Protein AF-A0A396L0T9-F1 (afdb_monomer)

Solvent-accessible surface area (backbone atoms only — not comparable to full-atom values): 6949 Å² total; per-residue (Å²): 132,96,80,75,81,61,72,91,45,31,35,89,90,76,68,35,37,29,32,67,40,44,82,40,46,44,45,44,36,35,68,68,57,33,45,58,74,56,23,42,67,41,94,89,63,81,59,44,70,24,17,67,32,86,86,44,92,59,68,49,58,27,34,47,50,88,45,28,28,26,93,88,66,49,40,46,86,76,33,68,70,51,47,54,50,35,54,55,45,26,53,52,43,62,73,39,75,66,96,36,79,82,67,71,54,86,71,73,78,82,77,62,84,80,86,124

Foldseek 3Di:
DPPDDDQVQAQPVPSFGAQLALVRVLFKDAQVVCVLVQKHFDPPDPAGWHHPHSPGPDTDGIHGQVRIAHPVRHGCVNDPVSVVSSVVSSVVSVVPPDPQRPNVPPDPPDRPDDPD

Mean predicted aligned error: 9.65 Å

Structure (mmCIF, N/CA/C/O backbone):
data_AF-A0A396L0T9-F1
#
_entry.id   AF-A0A396L0T9-F1
#
loop_
_atom_site.group_PDB
_atom_site.id
_atom_site.type_symbol
_atom_site.label_atom_id
_atom_site.label_alt_id
_atom_site.label_comp_id
_atom_site.label_asym_id
_atom_site.label_entity_id
_atom_site.label_seq_id
_atom_site.pdbx_PDB_ins_code
_atom_site.Cartn_x
_atom_site.Cartn_y
_atom_site.Cartn_z
_atom_site.occupancy
_atom_site.B_iso_or_equiv
_atom_site.auth_seq_id
_atom_site.auth_comp_id
_atom_site.auth_asym_id
_atom_site.auth_atom_id
_atom_site.pdbx_PDB_model_num
ATOM 1 N N . MET A 1 1 ? -10.016 -11.846 3.063 1.00 44.56 1 MET A N 1
ATOM 2 C CA . MET A 1 1 ? -8.599 -12.248 3.169 1.00 44.56 1 MET A CA 1
ATOM 3 C C . MET A 1 1 ? -8.030 -12.240 1.762 1.00 44.56 1 MET A C 1
ATOM 5 O O . MET A 1 1 ? -8.499 -13.011 0.938 1.00 44.56 1 MET A O 1
ATOM 9 N N . PHE A 1 2 ? -7.142 -11.294 1.449 1.00 49.09 2 PHE A N 1
ATOM 10 C CA . PHE A 1 2 ? -6.471 -11.213 0.147 1.00 49.09 2 PHE A CA 1
ATOM 11 C C . PHE A 1 2 ? -5.219 -12.093 0.241 1.00 49.09 2 PHE A C 1
ATOM 13 O O . PHE A 1 2 ? -4.157 -11.618 0.626 1.00 49.09 2 PHE A O 1
ATOM 20 N N . THR A 1 3 ? -5.381 -13.405 0.070 1.00 52.84 3 THR A N 1
ATOM 21 C CA . THR A 1 3 ? -4.333 -14.386 0.418 1.00 52.84 3 THR A CA 1
ATOM 22 C C . THR A 1 3 ? -3.649 -15.038 -0.770 1.00 52.84 3 THR A C 1
ATOM 24 O O . THR A 1 3 ? -2.775 -15.863 -0.549 1.00 52.84 3 THR A O 1
ATOM 27 N N . ASP A 1 4 ? -3.978 -14.659 -2.003 1.00 65.31 4 ASP A N 1
ATOM 28 C CA . ASP A 1 4 ? -3.331 -15.239 -3.178 1.00 65.31 4 ASP A CA 1
ATOM 29 C C . ASP A 1 4 ? -2.963 -14.123 -4.152 1.00 65.31 4 ASP A C 1
ATOM 31 O O . ASP A 1 4 ? -3.812 -13.576 -4.855 1.00 65.31 4 ASP A O 1
ATOM 35 N N . ILE A 1 5 ? -1.698 -13.703 -4.110 1.00 68.81 5 ILE A N 1
ATOM 36 C CA . ILE A 1 5 ? -1.137 -12.861 -5.162 1.00 68.81 5 ILE A CA 1
ATOM 37 C C . ILE A 1 5 ? -0.762 -13.818 -6.296 1.00 68.81 5 ILE A C 1
ATOM 39 O O . ILE A 1 5 ? 0.073 -14.692 -6.052 1.00 68.81 5 ILE A O 1
ATOM 43 N N . PRO A 1 6 ? -1.347 -13.676 -7.502 1.00 71.19 6 PRO A N 1
ATOM 44 C CA . PRO A 1 6 ? -1.059 -14.560 -8.623 1.00 71.19 6 PRO A CA 1
ATOM 45 C C . PRO A 1 6 ? 0.438 -14.720 -8.871 1.00 71.19 6 PRO A C 1
ATOM 47 O O . PRO A 1 6 ? 1.195 -13.748 -8.811 1.00 71.19 6 PRO A O 1
ATOM 50 N N . HIS A 1 7 ? 0.855 -15.944 -9.192 1.00 67.00 7 HIS A N 1
ATOM 51 C CA . HIS A 1 7 ? 2.257 -16.263 -9.460 1.00 67.00 7 HIS A CA 1
ATOM 52 C C . HIS A 1 7 ? 2.822 -15.466 -10.651 1.00 67.00 7 HIS A C 1
ATOM 54 O O . HIS A 1 7 ? 4.009 -15.150 -10.665 1.00 67.00 7 HIS A O 1
ATOM 60 N N . ASP A 1 8 ? 1.969 -15.060 -11.597 1.00 70.94 8 ASP A N 1
ATOM 61 C CA . ASP A 1 8 ? 2.304 -14.148 -12.702 1.00 70.94 8 ASP A CA 1
ATOM 62 C C . ASP A 1 8 ? 2.816 -12.770 -12.241 1.00 70.94 8 ASP A C 1
ATOM 64 O O . ASP A 1 8 ? 3.420 -12.032 -13.018 1.00 70.94 8 ASP A O 1
ATOM 68 N N . TYR A 1 9 ? 2.612 -12.409 -10.971 1.00 71.56 9 TYR A N 1
ATOM 69 C CA . TYR A 1 9 ? 3.104 -11.161 -10.386 1.00 71.56 9 TYR A CA 1
ATOM 70 C C . TYR A 1 9 ? 4.383 -11.332 -9.571 1.00 71.56 9 TYR A C 1
ATOM 72 O O . TYR A 1 9 ? 4.865 -10.358 -8.985 1.00 71.56 9 TYR A O 1
ATOM 80 N N . CYS A 1 10 ? 4.946 -12.538 -9.519 1.00 76.19 10 CYS A N 1
ATOM 81 C CA . CYS A 1 10 ? 6.179 -12.825 -8.803 1.00 76.19 10 CYS A CA 1
ATOM 82 C C . CYS A 1 10 ? 7.408 -12.665 -9.701 1.00 76.19 10 CYS A C 1
ATOM 84 O O . CYS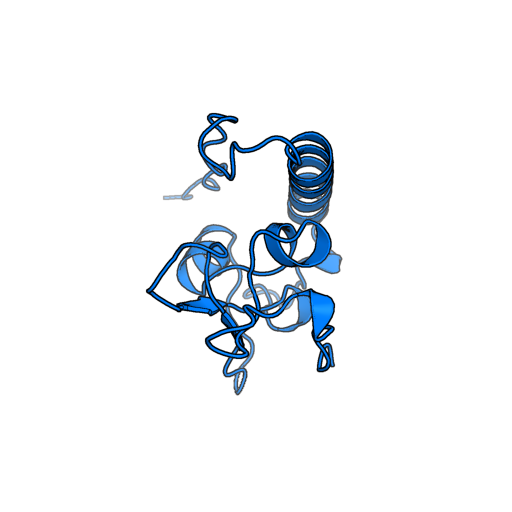 A 1 10 ? 7.388 -12.934 -10.897 1.00 76.19 10 CYS A O 1
ATOM 86 N N . ASN A 1 11 ? 8.512 -12.222 -9.104 1.00 73.00 11 ASN A N 1
ATOM 87 C CA . ASN A 1 11 ? 9.815 -12.276 -9.750 1.00 73.00 11 ASN A CA 1
ATOM 88 C C . ASN A 1 11 ? 10.251 -13.749 -9.869 1.00 73.00 11 ASN A C 1
ATOM 90 O O . ASN A 1 11 ? 10.241 -14.467 -8.871 1.00 73.00 11 ASN A O 1
ATOM 94 N N . GLU A 1 12 ? 10.648 -14.183 -11.067 1.00 75.50 12 GLU A N 1
ATOM 95 C CA . GLU A 1 12 ? 11.017 -15.578 -11.359 1.00 75.50 12 GLU A CA 1
ATOM 96 C C . GLU A 1 12 ? 12.235 -16.073 -10.559 1.00 75.50 12 GLU A C 1
ATOM 98 O O . GLU A 1 12 ? 12.344 -17.261 -10.270 1.00 75.50 12 GLU A O 1
ATOM 103 N N . GLU A 1 13 ? 13.141 -15.174 -10.169 1.00 75.06 13 GLU A N 1
ATOM 104 C CA . GLU A 1 13 ? 14.364 -15.507 -9.432 1.00 75.06 13 GLU A CA 1
ATOM 105 C C . GLU A 1 13 ? 14.109 -15.661 -7.927 1.00 75.06 13 GLU A C 1
ATOM 107 O O . GLU A 1 13 ? 14.652 -16.560 -7.287 1.00 75.06 13 GLU A O 1
ATOM 112 N N . THR A 1 14 ? 13.287 -14.786 -7.340 1.00 75.88 14 THR A N 1
ATOM 113 C CA . THR A 1 14 ? 13.075 -14.752 -5.882 1.00 75.88 14 THR A CA 1
ATOM 114 C C . THR A 1 14 ? 11.753 -15.367 -5.432 1.00 75.88 14 THR A C 1
ATOM 116 O O . THR A 1 14 ? 11.568 -15.589 -4.234 1.00 75.88 14 THR A O 1
ATOM 119 N N . GLY A 1 15 ? 10.818 -15.604 -6.356 1.00 79.56 15 GLY A N 1
ATOM 120 C CA . GLY A 1 15 ? 9.452 -16.048 -6.067 1.00 79.56 15 GLY A CA 1
ATOM 121 C C . GLY A 1 15 ? 8.609 -15.017 -5.307 1.00 79.56 15 GLY A C 1
ATOM 122 O O . GLY A 1 15 ? 7.505 -15.329 -4.869 1.00 79.56 15 GLY A O 1
ATOM 123 N N . LEU A 1 16 ? 9.118 -13.794 -5.113 1.00 82.06 16 LEU A N 1
ATOM 124 C CA . LEU A 1 16 ? 8.426 -12.746 -4.367 1.00 82.06 16 LEU A CA 1
ATOM 125 C C . LEU A 1 16 ? 7.607 -11.845 -5.300 1.00 82.06 16 LEU A C 1
ATOM 127 O O . LEU A 1 16 ? 8.098 -11.482 -6.373 1.00 82.06 16 LEU A O 1
ATOM 131 N N . PRO A 1 17 ? 6.420 -11.381 -4.868 1.00 80.38 17 PRO A N 1
ATOM 132 C CA . PRO A 1 17 ? 5.608 -10.456 -5.643 1.00 80.38 17 PRO A CA 1
ATOM 133 C C . PRO A 1 17 ? 6.337 -9.160 -5.988 1.00 80.38 17 PRO A C 1
ATOM 135 O O . PRO A 1 17 ? 7.082 -8.605 -5.173 1.00 80.38 17 PRO A O 1
ATOM 138 N N . VAL A 1 18 ? 6.051 -8.623 -7.169 1.00 79.38 18 VAL A N 1
ATOM 139 C CA . VAL A 1 18 ? 6.506 -7.313 -7.622 1.00 79.38 18 VAL A CA 1
ATOM 140 C C . VAL A 1 18 ? 5.360 -6.315 -7.505 1.00 79.38 18 VAL A C 1
ATOM 142 O O . VAL A 1 18 ? 4.387 -6.341 -8.253 1.00 79.38 18 VAL A O 1
ATOM 145 N N . LYS A 1 19 ? 5.511 -5.352 -6.596 1.00 79.94 19 LYS A N 1
ATOM 146 C CA . LYS A 1 19 ? 4.505 -4.319 -6.338 1.00 79.94 19 LYS A CA 1
ATOM 147 C C . LYS A 1 19 ? 4.179 -3.469 -7.572 1.00 79.94 19 LYS A C 1
ATOM 149 O O . LYS A 1 19 ? 3.078 -2.947 -7.649 1.00 79.94 19 LYS A O 1
ATOM 154 N N . ASN A 1 20 ? 5.101 -3.280 -8.517 1.00 73.56 20 ASN A N 1
ATOM 155 C CA . ASN A 1 20 ? 4.887 -2.394 -9.671 1.00 73.56 20 ASN A CA 1
ATOM 156 C C . ASN A 1 20 ? 3.850 -2.908 -10.697 1.00 73.56 20 ASN A C 1
ATOM 158 O O . ASN A 1 20 ? 3.703 -2.302 -11.753 1.00 73.56 20 ASN A O 1
ATOM 162 N N . HIS A 1 21 ? 3.137 -3.998 -10.407 1.00 72.25 21 HIS A N 1
ATOM 163 C CA . HIS A 1 21 ? 1.974 -4.417 -11.184 1.00 72.25 21 HIS A CA 1
ATOM 164 C C . HIS A 1 21 ? 0.781 -3.462 -10.952 1.00 72.25 21 HIS A C 1
ATOM 166 O O . HIS A 1 21 ? 0.587 -3.058 -9.805 1.00 72.25 21 HIS A O 1
ATOM 172 N N . PRO A 1 22 ? -0.039 -3.100 -11.959 1.00 66.00 22 PRO A N 1
ATOM 173 C CA . PRO A 1 22 ? -1.150 -2.150 -11.801 1.00 66.00 22 PRO A CA 1
ATOM 174 C C . PRO A 1 22 ? -2.087 -2.453 -10.622 1.00 66.00 22 PRO A C 1
ATOM 176 O O . PRO A 1 22 ? -2.368 -1.572 -9.808 1.00 66.00 22 PRO A O 1
ATOM 179 N N . GLU A 1 23 ? -2.482 -3.718 -10.464 1.00 68.44 23 GLU A N 1
ATOM 180 C CA . GLU A 1 23 ? -3.387 -4.161 -9.393 1.00 68.44 23 GLU A CA 1
ATOM 181 C C . GLU A 1 23 ? -2.752 -4.093 -7.993 1.00 68.44 23 GLU A C 1
ATOM 183 O O . GLU A 1 23 ? -3.429 -3.815 -7.001 1.00 68.44 23 GLU A O 1
ATOM 188 N N . LEU A 1 24 ? -1.433 -4.301 -7.899 1.00 73.69 24 LEU A N 1
ATOM 189 C CA . LEU A 1 24 ? -0.704 -4.319 -6.628 1.00 73.69 24 LEU A CA 1
ATOM 190 C C . LEU A 1 24 ? -0.176 -2.926 -6.251 1.00 73.69 24 LEU A C 1
ATOM 192 O O . LEU A 1 24 ? -0.196 -2.516 -5.089 1.00 73.69 24 LEU A O 1
ATOM 196 N N . GLY A 1 25 ? 0.278 -2.153 -7.232 1.00 74.62 25 GLY A N 1
ATOM 197 C CA . GLY A 1 25 ? 1.013 -0.907 -7.041 1.00 74.62 25 GLY A CA 1
ATOM 198 C C . GLY A 1 25 ? 0.168 0.214 -6.458 1.00 74.62 25 GLY A C 1
ATOM 199 O O . GLY A 1 25 ? 0.698 1.090 -5.751 1.00 74.62 25 GLY A O 1
ATOM 200 N N . ALA A 1 26 ? -1.138 0.178 -6.719 1.00 77.44 26 ALA A N 1
ATOM 201 C CA . ALA A 1 26 ? -2.091 1.131 -6.179 1.00 77.44 26 ALA A CA 1
ATOM 202 C C . ALA A 1 26 ? -2.496 0.802 -4.731 1.00 77.44 26 ALA A C 1
ATOM 204 O O . ALA A 1 26 ? -2.504 1.707 -3.890 1.00 77.44 26 ALA A O 1
ATOM 205 N N . ARG A 1 27 ? -2.737 -0.482 -4.433 1.00 85.56 27 ARG A N 1
ATOM 206 C CA . ARG A 1 27 ? -3.365 -0.951 -3.184 1.00 85.56 27 ARG A CA 1
ATOM 207 C C . ARG A 1 27 ? -2.383 -1.358 -2.090 1.00 85.56 27 ARG A C 1
ATOM 209 O O . ARG A 1 27 ? -2.693 -1.223 -0.910 1.00 85.56 27 ARG A O 1
ATOM 216 N N . PHE A 1 28 ? -1.174 -1.788 -2.449 1.00 88.62 28 PHE A N 1
ATOM 217 C CA . PHE A 1 28 ? -0.147 -2.156 -1.476 1.00 88.62 28 PHE A CA 1
ATOM 218 C C . PHE A 1 28 ? 0.742 -0.966 -1.120 1.00 88.62 28 PHE A C 1
ATOM 220 O O . PHE A 1 28 ? 1.395 -0.348 -1.972 1.00 88.62 28 PHE A O 1
ATOM 227 N N . LYS A 1 29 ? 0.845 -0.646 0.169 1.00 89.44 29 LYS A N 1
ATOM 228 C CA . LYS A 1 29 ? 1.697 0.441 0.682 1.00 89.44 29 LYS A CA 1
ATOM 229 C C . LYS A 1 29 ? 2.485 -0.018 1.906 1.00 89.44 29 LYS A C 1
ATOM 231 O O . LYS A 1 29 ? 2.082 -0.920 2.628 1.00 89.44 29 LYS A O 1
ATOM 236 N N . THR A 1 30 ? 3.664 0.563 2.115 1.00 90.31 30 THR A N 1
ATOM 237 C CA . THR A 1 30 ? 4.443 0.283 3.334 1.00 90.31 30 THR A CA 1
ATOM 238 C C . THR A 1 30 ? 3.721 0.853 4.555 1.00 90.31 30 THR A C 1
ATOM 240 O O . THR A 1 30 ? 2.968 1.820 4.431 1.00 90.31 30 THR A O 1
ATOM 243 N N . ARG A 1 31 ? 4.010 0.347 5.762 1.00 90.56 31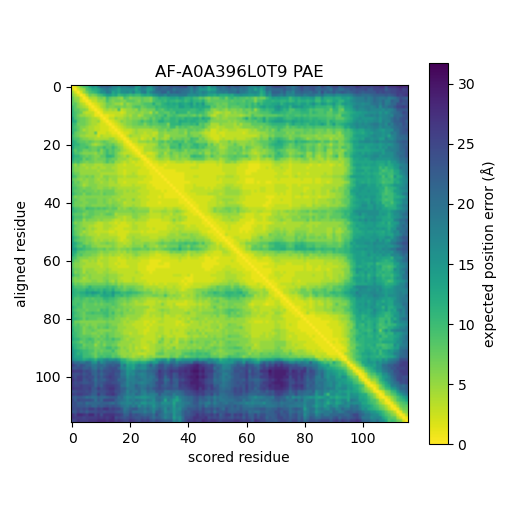 ARG A N 1
ATOM 244 C CA . ARG A 1 31 ? 3.446 0.910 7.009 1.00 90.56 31 ARG A CA 1
ATOM 245 C C . ARG A 1 31 ? 3.677 2.421 7.142 1.00 90.56 31 ARG A C 1
ATOM 247 O O . ARG A 1 31 ? 2.840 3.122 7.700 1.00 90.56 31 ARG A O 1
ATOM 254 N N . LYS A 1 32 ? 4.812 2.930 6.651 1.00 89.44 32 LYS A N 1
ATOM 255 C CA . LYS A 1 32 ? 5.110 4.369 6.662 1.00 89.44 32 LYS A CA 1
ATOM 256 C C . LYS A 1 32 ? 4.154 5.143 5.755 1.00 89.44 32 LYS A C 1
ATOM 258 O O . LYS A 1 32 ? 3.609 6.147 6.190 1.00 89.44 32 LYS A O 1
ATOM 263 N N . GLN A 1 33 ? 3.939 4.660 4.533 1.00 88.44 33 GLN A N 1
ATOM 264 C CA . GLN A 1 33 ? 3.003 5.274 3.590 1.00 88.44 33 GLN A CA 1
ATOM 265 C C . GLN A 1 33 ? 1.569 5.232 4.127 1.00 88.44 33 GLN A C 1
ATOM 267 O O . GLN A 1 33 ? 0.880 6.241 4.077 1.00 88.44 33 GLN A O 1
ATOM 272 N N . TRP A 1 34 ? 1.133 4.112 4.709 1.00 91.62 34 TRP A N 1
ATOM 273 C CA . TRP A 1 34 ? -0.186 4.034 5.344 1.00 91.62 34 TRP A CA 1
ATOM 274 C C . TRP A 1 34 ? -0.359 5.047 6.471 1.00 91.62 34 TRP A C 1
ATOM 276 O O . TRP A 1 34 ? -1.354 5.767 6.488 1.00 91.62 34 TRP A O 1
ATOM 286 N N . ARG A 1 35 ? 0.654 5.185 7.338 1.00 89.12 35 ARG A N 1
ATOM 287 C CA . ARG A 1 35 ? 0.649 6.198 8.399 1.00 89.12 35 ARG A CA 1
ATOM 288 C C . ARG A 1 35 ? 0.608 7.616 7.863 1.00 89.12 35 ARG A C 1
ATOM 290 O O . ARG A 1 35 ? -0.054 8.453 8.465 1.00 89.12 35 ARG A O 1
ATOM 297 N N . GLU A 1 36 ? 1.287 7.891 6.749 1.00 88.12 36 GLU A N 1
ATOM 298 C CA . GLU A 1 36 ? 1.138 9.183 6.085 1.00 88.12 36 GLU A CA 1
ATOM 299 C C . GLU A 1 36 ? -0.327 9.403 5.717 1.00 88.12 36 GLU A C 1
ATOM 301 O O . GLU A 1 36 ? -0.830 10.454 6.053 1.00 88.12 36 GLU A O 1
ATOM 306 N N . TRP A 1 37 ? -1.045 8.412 5.187 1.00 83.06 37 TRP A N 1
ATOM 307 C CA . TRP A 1 37 ? -2.481 8.495 4.883 1.00 83.06 37 TRP A CA 1
ATOM 308 C C . TRP A 1 37 ? -3.435 8.456 6.094 1.00 83.06 37 TRP A C 1
ATOM 310 O O . TRP A 1 37 ? -4.642 8.55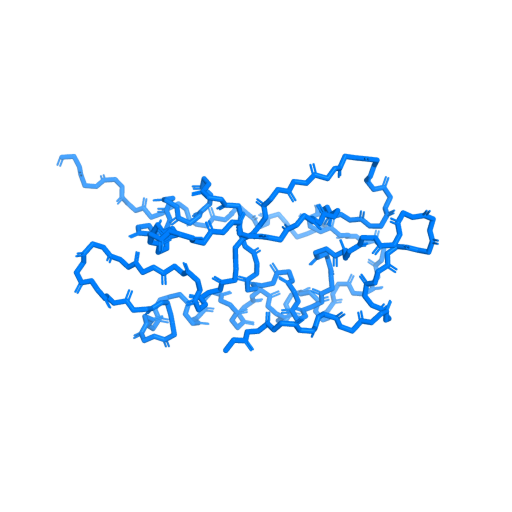9 5.900 1.00 83.06 37 TRP A O 1
ATOM 320 N N . GLY A 1 38 ? -2.930 8.357 7.327 1.00 89.00 38 GLY A N 1
ATOM 321 C CA . GLY A 1 38 ? -3.762 8.272 8.536 1.00 89.00 38 GLY A CA 1
ATOM 322 C C . GLY A 1 38 ? -4.276 6.865 8.862 1.00 89.00 38 GLY A C 1
ATOM 323 O O . GLY A 1 38 ? -5.160 6.720 9.704 1.00 89.00 38 GLY A O 1
ATOM 324 N N . TYR A 1 39 ? -3.706 5.837 8.230 1.00 91.69 39 TYR A N 1
ATOM 325 C CA . TYR A 1 39 ? -4.042 4.431 8.450 1.00 91.69 39 TYR A CA 1
ATOM 326 C C . TYR A 1 39 ? -2.899 3.684 9.141 1.00 91.69 39 TYR A C 1
ATOM 328 O O . TYR A 1 39 ? -1.719 4.003 8.965 1.00 91.69 39 TYR A O 1
ATOM 336 N N . GLU A 1 40 ? -3.229 2.638 9.889 1.00 92.69 40 GLU A N 1
ATOM 337 C CA . GLU A 1 40 ? -2.247 1.711 10.451 1.00 92.69 40 GLU A CA 1
ATOM 338 C C . GLU A 1 40 ? -2.680 0.254 10.213 1.00 92.69 40 GLU A C 1
ATOM 340 O O . GLU A 1 40 ? -3.884 -0.005 10.155 1.00 92.69 40 GLU A O 1
ATOM 345 N N . PRO A 1 41 ? -1.739 -0.701 10.043 1.00 92.62 41 PRO A N 1
ATOM 346 C CA . PRO A 1 41 ? -2.083 -2.116 10.016 1.00 92.62 41 PRO A CA 1
ATOM 347 C C . PRO A 1 41 ? -2.878 -2.535 11.246 1.00 92.62 41 PRO A C 1
ATOM 349 O O . PRO A 1 41 ? -2.551 -2.143 12.370 1.00 92.62 41 PRO A O 1
ATOM 352 N N . LYS A 1 42 ? -3.906 -3.350 11.016 1.00 91.56 42 LYS A N 1
ATOM 353 C CA . LYS A 1 42 ? -4.724 -3.940 12.072 1.00 91.56 42 LYS A CA 1
ATOM 354 C C . LYS A 1 42 ? -3.841 -4.809 12.988 1.00 91.56 42 LYS A C 1
ATOM 356 O O . LYS A 1 42 ? -2.816 -5.340 12.547 1.00 91.56 42 LYS A O 1
ATOM 361 N N . PRO A 1 43 ? -4.200 -4.971 14.273 1.00 87.94 43 PRO A N 1
ATOM 362 C CA . PRO A 1 43 ? -3.431 -5.805 15.192 1.00 87.94 43 PRO A CA 1
ATOM 363 C C . PRO A 1 43 ? -3.298 -7.244 14.672 1.00 87.94 43 PRO A C 1
ATOM 365 O O . PRO A 1 43 ? -4.299 -7.890 14.382 1.00 87.94 43 PRO A O 1
ATOM 368 N N . GLY A 1 44 ? -2.065 -7.747 14.582 1.00 87.31 44 GLY A N 1
ATOM 369 C CA . GLY A 1 44 ? -1.769 -9.106 14.109 1.00 87.31 44 GLY A CA 1
ATOM 370 C C . GLY A 1 44 ? -1.434 -9.216 12.618 1.00 87.31 44 GLY A C 1
ATOM 371 O O . GLY A 1 44 ? -0.906 -10.247 12.204 1.00 87.31 44 GLY A O 1
ATOM 372 N N . GLU A 1 45 ? -1.646 -8.158 11.831 1.00 88.69 45 GLU A N 1
ATOM 373 C CA . GLU A 1 45 ? -1.276 -8.143 10.415 1.00 88.69 45 GLU A CA 1
ATOM 374 C C . GLU A 1 45 ? 0.246 -8.079 10.249 1.00 88.69 45 GLU A C 1
ATOM 376 O O . GLU A 1 45 ? 0.913 -7.151 10.719 1.00 88.69 45 GLU A O 1
ATOM 381 N N . GLN A 1 46 ? 0.808 -9.073 9.559 1.00 87.88 46 GLN A N 1
ATOM 382 C CA . GLN A 1 46 ? 2.248 -9.151 9.283 1.00 87.88 46 GLN A CA 1
ATOM 383 C C . GLN A 1 46 ? 2.624 -8.459 7.966 1.00 87.88 46 GLN A C 1
ATOM 385 O O . GLN A 1 46 ? 3.774 -8.049 7.794 1.00 87.88 46 GLN A O 1
ATOM 390 N N . GLY A 1 47 ? 1.648 -8.278 7.072 1.00 88.94 47 GLY A N 1
ATOM 391 C CA . GLY A 1 47 ? 1.854 -7.778 5.720 1.00 88.94 47 GLY A CA 1
ATOM 392 C C . GLY A 1 47 ? 2.594 -8.776 4.827 1.00 88.94 47 GLY A C 1
ATOM 393 O O . GLY A 1 47 ? 2.886 -9.912 5.197 1.00 88.94 47 GLY A O 1
ATOM 394 N N . HIS A 1 48 ? 2.926 -8.316 3.629 1.00 88.56 48 HIS A N 1
ATOM 395 C CA . HIS A 1 48 ? 3.438 -9.121 2.529 1.00 88.56 48 HIS A CA 1
ATOM 396 C C . HIS A 1 48 ? 4.812 -8.631 2.110 1.00 88.56 48 HIS A C 1
ATOM 398 O O . HIS A 1 48 ? 5.019 -7.438 1.861 1.00 88.56 48 HIS A O 1
ATOM 404 N N . ARG A 1 49 ? 5.770 -9.551 2.000 1.00 89.50 49 ARG A N 1
ATOM 405 C CA . ARG A 1 49 ? 7.111 -9.219 1.522 1.00 89.50 49 ARG A CA 1
ATOM 406 C C . ARG A 1 49 ? 7.105 -9.145 -0.002 1.00 89.50 49 ARG A C 1
ATOM 408 O O . ARG A 1 49 ? 6.826 -10.137 -0.658 1.00 89.50 49 ARG A O 1
ATOM 415 N N . MET A 1 50 ? 7.435 -7.980 -0.555 1.00 86.75 50 MET A N 1
ATOM 416 C CA . MET A 1 50 ? 7.409 -7.738 -2.002 1.00 86.75 50 MET A CA 1
ATOM 417 C C . MET A 1 50 ? 8.628 -6.948 -2.466 1.00 86.75 50 MET A C 1
ATOM 419 O O . MET A 1 50 ? 9.188 -6.136 -1.718 1.00 86.75 50 MET A O 1
ATOM 423 N N . HIS A 1 51 ? 8.996 -7.127 -3.730 1.00 84.69 51 HIS A N 1
ATOM 424 C CA . HIS A 1 51 ? 9.904 -6.227 -4.425 1.00 84.69 51 HIS A CA 1
ATOM 425 C C . HIS A 1 51 ? 9.156 -4.969 -4.885 1.00 84.69 51 HIS A C 1
ATOM 427 O O . HIS A 1 51 ? 8.039 -5.063 -5.395 1.00 84.69 51 HIS A O 1
ATOM 433 N N . PRO A 1 52 ? 9.742 -3.766 -4.744 1.00 80.25 52 PRO A N 1
ATOM 434 C CA . PRO A 1 52 ? 9.124 -2.545 -5.249 1.00 80.25 52 PRO A CA 1
ATOM 435 C C . PRO A 1 52 ? 9.050 -2.518 -6.785 1.00 80.25 52 PRO A C 1
ATOM 437 O O . PRO A 1 52 ? 8.134 -1.905 -7.324 1.00 80.25 52 PRO A O 1
ATOM 440 N N . SER A 1 53 ? 9.982 -3.178 -7.481 1.00 79.00 53 SER A N 1
ATOM 441 C CA . SER A 1 53 ? 10.011 -3.366 -8.938 1.00 79.00 53 SER A CA 1
ATOM 442 C C . SER A 1 53 ? 10.756 -4.660 -9.291 1.00 79.00 53 SER A C 1
ATOM 444 O O . SER A 1 53 ? 11.505 -5.172 -8.460 1.00 79.00 53 SER A O 1
ATOM 446 N N . SER A 1 54 ? 10.594 -5.176 -10.514 1.00 72.75 54 SER A N 1
ATOM 447 C CA . SER A 1 54 ? 11.213 -6.447 -10.935 1.00 72.75 54 SER A CA 1
ATOM 448 C C . SER A 1 54 ? 12.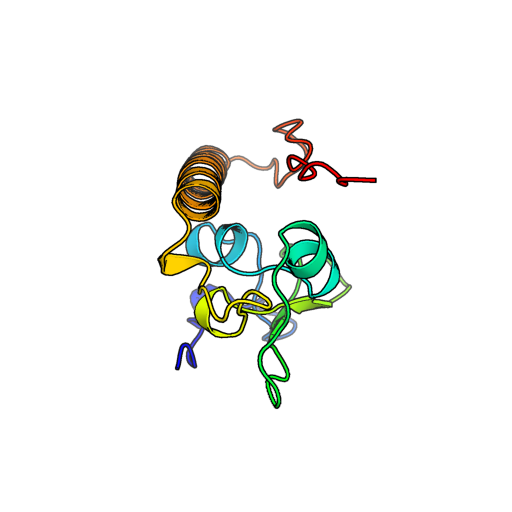743 -6.417 -10.891 1.00 72.75 54 SER A C 1
ATOM 450 O O . SER A 1 54 ? 13.364 -7.445 -10.667 1.00 72.75 54 SER A O 1
ATOM 452 N N . LEU A 1 55 ? 13.348 -5.236 -11.060 1.00 77.19 55 LEU A N 1
ATOM 453 C CA . LEU A 1 55 ? 14.803 -5.034 -11.034 1.00 77.19 55 LEU A CA 1
ATOM 454 C C . LEU A 1 55 ? 15.350 -4.732 -9.629 1.00 77.19 55 LEU A C 1
ATOM 456 O O . LEU A 1 55 ? 16.556 -4.560 -9.448 1.00 77.19 55 LEU A O 1
ATOM 460 N N . ALA A 1 56 ? 14.484 -4.583 -8.627 1.00 76.75 56 ALA A N 1
ATOM 461 C CA . ALA A 1 56 ? 14.917 -4.210 -7.293 1.00 76.75 56 ALA A CA 1
ATOM 462 C C . ALA A 1 56 ? 15.414 -5.429 -6.518 1.00 76.75 56 ALA A C 1
ATOM 464 O O . ALA A 1 56 ? 14.629 -6.276 -6.115 1.00 76.75 56 ALA A O 1
ATOM 465 N N . TYR A 1 57 ? 16.699 -5.442 -6.169 1.00 76.75 57 TYR A N 1
ATOM 466 C CA . TYR A 1 57 ? 17.270 -6.479 -5.301 1.00 76.75 57 TYR A CA 1
ATOM 467 C C . TYR A 1 57 ? 16.662 -6.490 -3.884 1.00 76.75 57 TYR A C 1
ATOM 469 O O . TYR A 1 57 ? 16.595 -7.514 -3.209 1.00 76.75 57 TYR A O 1
ATOM 477 N N . ARG A 1 58 ? 16.207 -5.328 -3.399 1.00 82.44 58 ARG A N 1
ATOM 478 C CA . ARG A 1 58 ? 15.638 -5.182 -2.052 1.00 82.44 58 ARG A CA 1
ATOM 479 C C . ARG A 1 58 ? 14.148 -5.498 -2.046 1.00 82.44 58 ARG A C 1
ATOM 481 O O . ARG A 1 58 ? 13.424 -5.063 -2.936 1.00 82.44 58 ARG A O 1
ATOM 488 N N . SER A 1 59 ? 13.693 -6.155 -0.985 1.00 86.69 59 SER A N 1
ATOM 489 C CA . SER A 1 59 ? 12.276 -6.356 -0.681 1.00 86.69 59 SER A CA 1
ATOM 490 C C . SER A 1 59 ? 11.866 -5.603 0.585 1.00 86.69 59 SER A C 1
ATOM 492 O O . SER A 1 59 ? 12.678 -5.385 1.488 1.00 86.69 59 SER A O 1
ATOM 494 N N . TYR A 1 60 ? 10.599 -5.201 0.648 1.00 88.56 60 TYR A N 1
ATOM 495 C CA . TYR A 1 60 ? 9.991 -4.516 1.790 1.00 88.56 60 TYR A CA 1
ATOM 496 C C . TYR A 1 60 ? 8.680 -5.195 2.178 1.00 88.56 60 TYR A C 1
ATOM 498 O O . TYR A 1 60 ? 8.104 -5.941 1.390 1.00 88.56 60 TYR A O 1
ATOM 506 N N . VAL A 1 61 ? 8.201 -4.912 3.389 1.00 91.12 61 VAL A N 1
ATOM 507 C CA . VAL A 1 61 ? 6.873 -5.341 3.841 1.00 91.12 61 VAL A CA 1
ATOM 508 C C . VAL A 1 61 ? 5.837 -4.290 3.445 1.00 91.12 61 VAL A C 1
ATOM 510 O O . VAL A 1 61 ? 5.953 -3.111 3.807 1.00 91.12 61 VAL A O 1
ATOM 513 N N . TYR A 1 62 ? 4.828 -4.730 2.705 1.00 91.44 62 TYR A N 1
ATOM 514 C CA . TYR A 1 62 ? 3.681 -3.943 2.277 1.00 91.44 62 TYR A CA 1
ATOM 515 C C . TYR A 1 62 ? 2.398 -4.493 2.890 1.00 91.44 62 TYR A C 1
ATOM 517 O O . TYR A 1 62 ? 2.292 -5.682 3.143 1.00 91.44 62 TYR A O 1
ATOM 525 N N . PHE A 1 63 ? 1.419 -3.624 3.095 1.00 91.19 63 PHE A N 1
ATOM 526 C CA . PHE A 1 63 ? 0.095 -3.982 3.590 1.00 91.19 63 PHE A CA 1
ATOM 527 C C . PHE A 1 63 ? -0.939 -3.620 2.530 1.00 91.19 63 PHE A C 1
ATOM 529 O O . PHE A 1 63 ? -0.815 -2.558 1.898 1.00 91.19 63 PHE A O 1
ATOM 536 N N . HIS A 1 64 ? -1.918 -4.494 2.340 1.00 91.12 64 HIS A N 1
ATOM 537 C CA . HIS A 1 64 ? -3.083 -4.267 1.495 1.00 91.12 64 HIS A CA 1
ATOM 538 C C . HIS A 1 64 ? -4.062 -3.294 2.172 1.00 91.12 64 HIS A C 1
ATOM 540 O O . HIS A 1 64 ? -4.073 -3.156 3.395 1.00 91.12 64 HIS A O 1
ATOM 546 N N . GLU A 1 65 ? -4.917 -2.629 1.393 1.00 90.06 65 GLU A N 1
ATOM 547 C CA . GLU A 1 65 ? -5.909 -1.684 1.927 1.00 90.06 65 GLU A CA 1
ATOM 548 C C . GLU A 1 65 ? -6.886 -2.321 2.927 1.00 90.06 65 GLU A C 1
ATOM 550 O O . GLU A 1 65 ? -7.295 -1.674 3.882 1.00 90.06 65 GLU A O 1
ATOM 555 N N . SER A 1 66 ? -7.183 -3.615 2.783 1.00 89.69 66 SER A N 1
ATOM 556 C CA . SER A 1 66 ? -8.038 -4.357 3.723 1.00 89.69 66 SER A CA 1
ATOM 557 C C . SER A 1 66 ? -7.359 -4.700 5.055 1.00 89.69 66 SER A C 1
ATOM 559 O O . SER A 1 66 ? -8.024 -5.134 5.994 1.00 89.69 66 SER A O 1
ATOM 561 N N . GLU A 1 67 ? -6.033 -4.589 5.131 1.00 91.12 67 GLU A N 1
ATOM 562 C CA . GLU A 1 67 ? -5.228 -4.952 6.310 1.00 91.12 67 GLU A CA 1
ATOM 563 C C . GLU A 1 67 ? -4.975 -3.749 7.217 1.00 91.12 67 GLU A C 1
ATOM 565 O O . GLU A 1 67 ? -4.341 -3.872 8.262 1.00 91.12 67 GLU A O 1
ATOM 570 N N . VAL A 1 68 ? -5.454 -2.570 6.828 1.00 90.88 68 VAL A N 1
ATOM 571 C CA . VAL A 1 68 ? -5.256 -1.331 7.571 1.00 90.88 68 VAL A CA 1
ATOM 572 C C . VAL A 1 68 ? -6.596 -0.706 7.934 1.00 90.88 68 VAL A C 1
ATOM 574 O O . VAL A 1 68 ? -7.611 -0.939 7.281 1.00 90.88 68 VAL A O 1
ATOM 577 N N . CYS A 1 69 ? -6.606 0.102 8.984 1.00 92.44 69 CYS A N 1
ATOM 578 C CA . CYS A 1 69 ? -7.755 0.920 9.353 1.00 92.44 69 CYS A CA 1
ATOM 579 C C . CYS A 1 69 ? -7.291 2.253 9.940 1.00 92.44 69 CYS A C 1
ATOM 581 O O . CYS A 1 69 ? -6.151 2.395 10.398 1.00 92.44 69 CYS A O 1
ATOM 583 N N . SER A 1 70 ? -8.162 3.258 9.891 1.00 90.00 70 SER A N 1
ATOM 584 C CA . SER A 1 70 ? -7.936 4.520 10.588 1.00 90.00 70 SER A CA 1
ATOM 585 C C . SER A 1 70 ? -8.131 4.326 12.095 1.00 90.00 70 SER A C 1
ATOM 587 O O . SER A 1 70 ? -8.698 3.327 12.543 1.00 90.00 70 SER A O 1
ATOM 589 N N . TYR A 1 71 ? -7.714 5.308 12.898 1.00 80.50 71 TYR A N 1
ATOM 590 C CA . TYR A 1 71 ? -7.984 5.296 14.342 1.00 80.50 71 TYR A CA 1
ATOM 591 C C . TYR A 1 71 ? -9.490 5.280 14.666 1.00 80.50 71 TYR A C 1
ATOM 593 O O . TYR A 1 71 ? -9.902 4.721 15.676 1.00 80.50 71 TYR A O 1
ATOM 601 N N . ALA A 1 72 ? -10.317 5.851 13.784 1.00 82.38 72 ALA A N 1
ATOM 602 C CA . ALA A 1 72 ? -11.774 5.833 13.900 1.00 82.38 72 ALA A CA 1
ATOM 603 C C . ALA A 1 72 ? -12.409 4.518 13.400 1.00 82.38 72 ALA A C 1
ATOM 605 O O . ALA A 1 72 ? -13.631 4.405 13.376 1.00 82.38 72 ALA A O 1
ATOM 606 N N . GLY A 1 73 ? -11.601 3.538 12.977 1.00 82.50 73 GLY A N 1
ATOM 607 C CA . GLY A 1 73 ? -12.070 2.264 12.428 1.00 82.50 73 GLY A CA 1
ATOM 608 C C . GLY A 1 73 ? -12.519 2.332 10.967 1.00 82.50 73 GLY A C 1
ATOM 609 O O . GLY A 1 73 ? -13.059 1.358 10.460 1.00 82.50 73 GLY A O 1
ATOM 610 N N . THR A 1 74 ? -12.293 3.453 10.278 1.00 85.88 74 THR A N 1
ATOM 611 C CA . THR A 1 74 ? 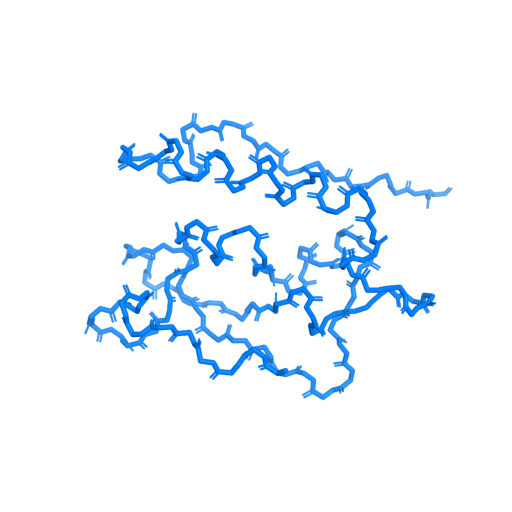-12.617 3.603 8.851 1.00 85.88 74 THR A CA 1
ATOM 612 C C . THR A 1 74 ? -11.623 2.815 8.009 1.00 85.88 74 THR A C 1
ATOM 614 O O . THR A 1 74 ? -10.408 2.994 8.157 1.00 85.88 74 THR A O 1
ATOM 617 N N . GLU A 1 75 ? -12.117 1.962 7.118 1.00 88.81 75 GLU A N 1
ATOM 618 C CA . GLU A 1 75 ? -11.274 1.263 6.153 1.00 88.81 75 GLU A CA 1
ATOM 619 C C . GLU A 1 75 ? -10.975 2.177 4.952 1.00 88.81 75 GLU A C 1
ATOM 621 O O . GLU A 1 75 ? -11.808 3.008 4.583 1.00 88.81 75 GLU A O 1
ATOM 626 N N . PRO A 1 76 ? -9.809 2.043 4.295 1.00 86.38 76 PRO A N 1
ATOM 627 C CA . PRO A 1 76 ? -9.509 2.822 3.091 1.00 86.38 76 PRO A CA 1
ATOM 628 C C . PRO A 1 76 ? -10.517 2.595 1.952 1.00 86.38 76 PRO A C 1
ATOM 630 O O . PRO A 1 76 ? -10.695 3.469 1.103 1.00 86.38 76 PRO A O 1
ATOM 633 N N . ALA A 1 77 ? -11.191 1.440 1.940 1.00 83.81 77 ALA A N 1
ATOM 634 C CA . ALA A 1 77 ? -12.279 1.122 1.017 1.00 83.81 77 ALA A CA 1
ATOM 635 C C . ALA A 1 77 ? -13.429 2.147 1.082 1.00 83.81 77 ALA A C 1
ATOM 637 O O . ALA A 1 77 ? -14.001 2.494 0.050 1.00 83.81 77 ALA A O 1
ATOM 638 N N . ASP A 1 78 ? -13.703 2.681 2.275 1.00 84.44 78 ASP A N 1
ATOM 639 C CA . ASP A 1 78 ? -14.794 3.624 2.537 1.00 84.44 78 ASP A CA 1
ATOM 640 C C . ASP A 1 78 ? -14.358 5.099 2.445 1.00 84.44 78 ASP A C 1
ATOM 642 O O . ASP A 1 78 ? -15.190 6.009 2.454 1.00 84.44 78 ASP A O 1
ATOM 646 N N . ASP A 1 79 ? -13.053 5.371 2.339 1.00 86.81 79 ASP A N 1
ATOM 647 C CA . ASP A 1 79 ? -12.520 6.727 2.200 1.00 86.81 79 ASP A CA 1
ATOM 648 C C . ASP A 1 79 ? -12.469 7.157 0.728 1.00 86.81 79 ASP A C 1
ATOM 650 O O . ASP A 1 79 ? -11.572 6.794 -0.038 1.00 86.81 79 ASP A O 1
ATOM 654 N N . VAL A 1 80 ? -13.405 8.031 0.348 1.00 86.31 80 VAL A N 1
ATOM 655 C CA . VAL A 1 80 ? -13.512 8.629 -0.995 1.00 86.31 80 VAL A CA 1
ATOM 656 C C . VAL A 1 80 ? -12.193 9.252 -1.467 1.00 86.31 80 VAL A C 1
ATOM 658 O O . VAL A 1 80 ? -11.850 9.182 -2.654 1.00 86.31 80 VAL A O 1
ATOM 661 N N . ARG A 1 81 ? -11.417 9.857 -0.558 1.00 85.50 81 ARG A N 1
ATOM 662 C CA . ARG A 1 81 ? -10.128 10.469 -0.895 1.00 85.50 81 ARG A CA 1
ATOM 663 C C . ARG A 1 81 ? -9.102 9.406 -1.265 1.00 85.50 81 ARG A C 1
ATOM 665 O O . ARG A 1 81 ? -8.353 9.595 -2.230 1.00 85.50 81 ARG A O 1
ATOM 672 N N . TYR A 1 82 ? -9.063 8.314 -0.510 1.00 85.69 82 TYR A N 1
ATOM 673 C CA . TYR A 1 82 ? -8.184 7.188 -0.790 1.00 85.69 82 TYR A CA 1
ATOM 674 C C . TYR A 1 82 ? -8.588 6.486 -2.093 1.00 85.69 82 TYR A C 1
ATOM 676 O O . TYR A 1 82 ? -7.738 6.306 -2.966 1.00 85.69 82 TYR A O 1
ATOM 684 N N . GLN A 1 83 ? -9.879 6.211 -2.295 1.00 86.12 83 GLN A N 1
ATOM 685 C CA . GLN A 1 83 ? -10.384 5.599 -3.529 1.00 86.12 83 GLN A CA 1
ATOM 686 C C . GLN A 1 83 ? -10.050 6.439 -4.768 1.00 86.12 83 GLN A C 1
ATOM 688 O O . GLN A 1 83 ? -9.528 5.927 -5.757 1.00 86.12 83 GLN A O 1
ATOM 693 N N . THR A 1 84 ? -10.211 7.764 -4.688 1.00 85.69 84 THR A N 1
ATOM 694 C CA . THR A 1 84 ? -9.810 8.674 -5.775 1.00 85.69 84 THR A CA 1
ATOM 695 C C . THR A 1 84 ? -8.310 8.578 -6.085 1.00 85.69 84 THR A C 1
ATOM 697 O O . THR A 1 84 ? -7.899 8.671 -7.244 1.00 85.69 84 THR A O 1
ATOM 700 N N . HIS A 1 85 ? -7.466 8.406 -5.062 1.00 82.75 85 HIS A N 1
ATOM 701 C CA . HIS A 1 85 ? -6.026 8.231 -5.242 1.00 82.75 85 HIS A CA 1
ATOM 702 C C . HIS A 1 85 ? -5.682 6.890 -5.898 1.00 82.75 85 HIS A C 1
ATOM 704 O O . HIS A 1 85 ? -4.863 6.870 -6.820 1.00 82.75 85 HIS A O 1
ATOM 710 N N . VAL A 1 86 ? -6.309 5.796 -5.459 1.00 83.38 86 VAL A N 1
ATOM 711 C CA . VAL A 1 86 ? -6.119 4.458 -6.038 1.00 83.38 86 VAL A CA 1
ATOM 712 C C . VAL A 1 86 ? -6.523 4.443 -7.507 1.00 83.38 86 VAL A C 1
ATOM 714 O O . VAL A 1 86 ? -5.725 3.996 -8.328 1.00 83.38 86 VAL A O 1
ATOM 717 N N . SER A 1 87 ? -7.676 5.010 -7.872 1.00 80.62 87 SER A N 1
ATOM 718 C CA . SER A 1 87 ? -8.120 5.067 -9.272 1.00 80.62 87 SER A CA 1
ATOM 719 C C . SER A 1 87 ? -7.133 5.827 -10.157 1.00 80.62 87 SER A C 1
ATOM 721 O O . SER A 1 87 ? -6.704 5.309 -11.184 1.00 80.62 87 SER A O 1
ATOM 723 N N . LYS A 1 88 ? -6.679 7.016 -9.730 1.00 79.12 88 LYS A N 1
ATOM 724 C CA . LYS A 1 88 ? -5.674 7.795 -10.481 1.00 79.12 88 LYS A CA 1
ATOM 725 C C . LYS A 1 88 ? -4.359 7.038 -10.648 1.00 79.12 88 LYS A C 1
ATOM 727 O O . LYS A 1 88 ? -3.743 7.095 -11.706 1.00 79.12 88 LYS A O 1
ATOM 732 N N . LYS A 1 89 ? -3.918 6.347 -9.595 1.00 76.75 89 LYS A N 1
ATOM 733 C CA . LYS A 1 89 ? -2.662 5.599 -9.612 1.00 76.75 89 LYS A CA 1
ATOM 734 C C . LYS A 1 89 ? -2.751 4.328 -10.457 1.00 76.75 89 LYS A C 1
ATOM 736 O O . LYS A 1 89 ? -1.764 3.979 -11.091 1.00 76.75 89 LYS A O 1
ATOM 741 N N . THR A 1 90 ? -3.905 3.668 -10.469 1.00 77.00 90 THR A N 1
ATOM 742 C CA . THR A 1 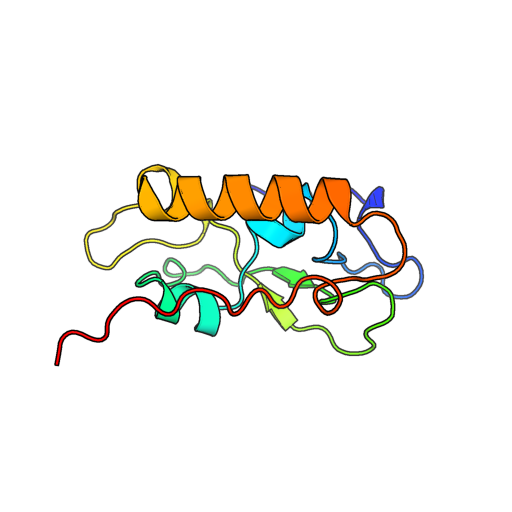90 ? -4.158 2.483 -11.300 1.00 77.00 90 THR A CA 1
ATOM 743 C C . THR A 1 90 ? -4.091 2.860 -12.776 1.00 77.00 90 THR A C 1
ATOM 745 O O . THR A 1 90 ? -3.261 2.303 -13.482 1.00 77.00 90 THR A O 1
ATOM 748 N N . VAL A 1 91 ? -4.823 3.904 -13.192 1.00 74.38 91 VAL A N 1
ATOM 749 C CA . VAL A 1 91 ? -4.779 4.434 -14.571 1.00 74.38 91 VAL A CA 1
ATOM 750 C C . VAL A 1 91 ? -3.348 4.790 -14.977 1.00 74.38 91 VAL A C 1
ATOM 752 O O . VAL A 1 91 ? -2.864 4.359 -16.015 1.00 74.38 91 VAL A O 1
ATOM 755 N N . ALA A 1 92 ? -2.616 5.498 -14.114 1.00 71.31 92 ALA A N 1
ATOM 756 C CA . ALA A 1 92 ? -1.234 5.871 -14.398 1.00 71.31 92 ALA A CA 1
ATOM 757 C C . ALA A 1 92 ? -0.291 4.658 -14.549 1.00 71.31 92 ALA A C 1
ATOM 759 O O . ALA A 1 92 ? 0.660 4.715 -15.325 1.00 71.31 92 ALA A O 1
ATOM 760 N N . LEU A 1 93 ? -0.523 3.569 -13.805 1.00 67.62 93 LEU A N 1
ATOM 761 C CA . LEU A 1 93 ? 0.255 2.330 -13.918 1.00 67.62 93 LEU A CA 1
ATOM 762 C C . LEU A 1 93 ? -0.120 1.520 -15.168 1.00 67.62 93 LEU A C 1
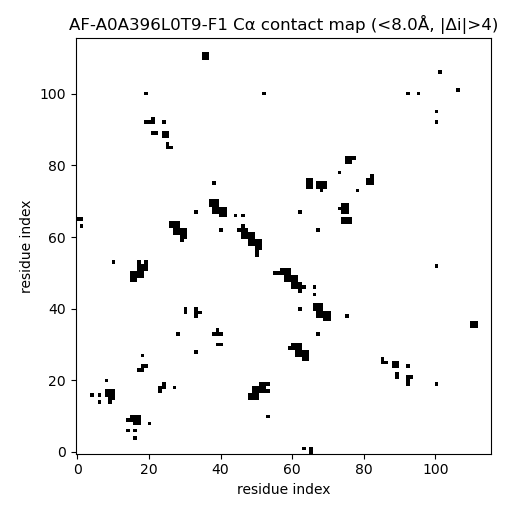ATOM 764 O O . LEU A 1 93 ? 0.774 0.931 -15.771 1.00 67.62 93 LEU A O 1
ATOM 768 N N . GLU A 1 94 ? -1.391 1.521 -15.575 1.00 70.06 94 GLU A N 1
ATOM 769 C CA . GLU A 1 94 ? -1.850 0.919 -16.837 1.00 70.06 94 GLU A CA 1
ATOM 770 C C . GLU A 1 94 ? -1.251 1.648 -18.052 1.00 70.06 94 GLU A C 1
ATOM 772 O O . GLU A 1 94 ? -0.716 1.014 -18.965 1.00 70.06 94 GLU A O 1
ATOM 777 N N . GLU A 1 95 ? -1.249 2.985 -18.025 1.00 63.84 95 GLU A N 1
ATOM 778 C CA . GLU A 1 95 ? -0.697 3.826 -19.095 1.00 63.84 95 GLU A CA 1
ATOM 779 C C . GLU A 1 95 ? 0.844 3.759 -19.184 1.00 63.84 95 GLU A C 1
ATOM 781 O O . GLU A 1 95 ? 1.413 3.942 -20.259 1.00 6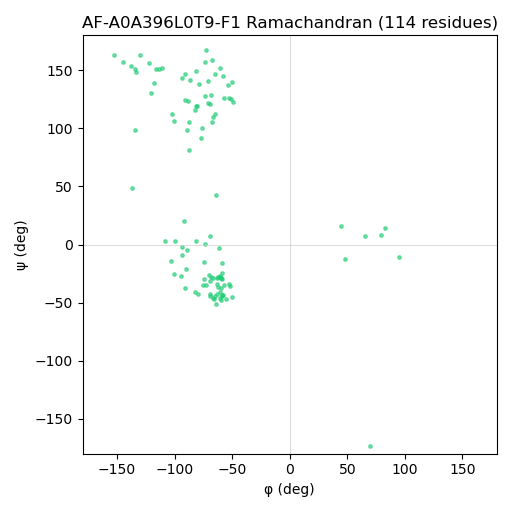3.84 95 GLU A O 1
ATOM 786 N N . CYS A 1 96 ? 1.547 3.459 -18.082 1.00 53.91 96 CYS A N 1
ATOM 787 C CA . CYS A 1 96 ? 3.019 3.440 -18.009 1.00 53.91 96 CYS A CA 1
ATOM 788 C C . CYS A 1 96 ? 3.669 2.078 -18.300 1.00 53.91 96 CYS A C 1
ATOM 790 O O . CYS A 1 96 ? 4.838 1.868 -17.961 1.00 53.91 96 CYS A O 1
ATOM 792 N N . THR A 1 97 ? 2.975 1.160 -18.973 1.00 52.62 97 THR A N 1
ATOM 793 C CA . THR A 1 97 ? 3.552 -0.128 -19.412 1.00 52.62 97 THR A CA 1
ATOM 794 C C . THR A 1 97 ? 4.732 0.015 -20.401 1.00 52.62 97 THR A C 1
ATOM 796 O O . THR A 1 97 ? 5.407 -0.966 -20.709 1.00 52.62 97 THR A O 1
ATOM 799 N N . GLY A 1 98 ? 5.094 1.238 -20.814 1.00 41.25 98 GLY A N 1
ATOM 800 C CA . GLY A 1 98 ? 6.388 1.570 -21.422 1.00 41.25 98 GLY A CA 1
ATOM 801 C C . GLY A 1 98 ? 7.475 1.966 -20.406 1.00 41.25 98 GLY A C 1
ATOM 802 O O . GLY A 1 98 ? 7.537 3.120 -20.005 1.00 41.25 98 GLY A O 1
ATOM 803 N N . HIS A 1 99 ? 8.362 1.032 -20.027 1.00 36.69 99 HIS A N 1
ATOM 804 C CA . HIS A 1 99 ? 9.759 1.228 -19.553 1.00 36.69 99 HIS A CA 1
ATOM 805 C C . HIS A 1 99 ? 10.099 2.341 -18.519 1.00 36.69 99 HIS A C 1
ATOM 807 O O . HIS A 1 99 ? 11.271 2.658 -18.324 1.00 36.69 99 HIS A O 1
ATOM 813 N N . GLY A 1 100 ? 9.128 2.913 -17.805 1.00 42.06 100 GLY A N 1
ATOM 814 C CA . GLY A 1 100 ? 9.330 4.094 -16.957 1.00 42.06 100 GLY A CA 1
ATOM 815 C C . GLY A 1 100 ? 8.641 3.995 -15.602 1.00 42.06 100 GLY A C 1
ATOM 816 O O . GLY A 1 100 ? 7.930 4.914 -15.204 1.00 42.06 100 GLY A O 1
ATOM 817 N N . GLY A 1 101 ? 8.815 2.879 -14.887 1.00 42.91 101 GLY A N 1
ATOM 818 C CA . GLY A 1 101 ? 8.201 2.675 -13.571 1.00 42.91 101 GLY A CA 1
ATOM 819 C C . GLY A 1 101 ? 8.457 3.847 -12.617 1.00 42.91 101 GLY A C 1
ATOM 820 O O . GLY A 1 101 ? 9.609 4.212 -12.416 1.00 42.91 101 GLY A O 1
ATOM 821 N N . LEU A 1 102 ? 7.380 4.422 -12.057 1.00 47.22 102 LEU A N 1
ATOM 822 C CA . LEU A 1 102 ? 7.273 5.468 -11.011 1.00 47.22 102 LEU A CA 1
ATOM 823 C C . LEU A 1 102 ? 8.134 6.749 -11.137 1.00 47.22 102 LEU A C 1
ATOM 825 O O . LEU A 1 102 ? 7.871 7.709 -10.419 1.00 47.22 102 LEU A O 1
ATOM 829 N N . ALA A 1 103 ? 9.127 6.797 -12.024 1.00 42.34 103 ALA A N 1
ATOM 830 C CA . ALA A 1 103 ? 10.045 7.910 -12.230 1.00 42.34 103 ALA A CA 1
ATOM 831 C C . ALA A 1 103 ? 9.663 8.773 -13.444 1.00 42.34 103 ALA A C 1
ATOM 833 O O . ALA A 1 103 ? 9.995 9.954 -13.461 1.00 42.34 103 ALA A O 1
ATOM 834 N N . ALA A 1 104 ? 8.950 8.222 -14.438 1.00 39.03 104 ALA A N 1
ATOM 835 C CA . ALA A 1 104 ? 8.532 8.980 -15.626 1.00 39.03 104 ALA A CA 1
ATOM 836 C C . ALA A 1 104 ? 7.381 9.954 -15.331 1.00 39.03 104 ALA A C 1
ATOM 838 O O . ALA A 1 104 ? 7.276 11.029 -15.915 1.00 39.03 104 ALA A O 1
ATOM 839 N N . ILE A 1 105 ? 6.544 9.601 -14.364 1.00 43.31 105 ILE A N 1
ATOM 840 C CA . ILE A 1 105 ? 5.474 10.444 -13.862 1.00 43.31 105 ILE A CA 1
ATOM 841 C C . ILE A 1 105 ? 5.991 11.040 -12.560 1.00 43.31 105 ILE A C 1
ATOM 843 O O . ILE A 1 105 ? 6.082 10.327 -11.568 1.00 43.31 105 ILE A O 1
ATOM 847 N N . GLY A 1 106 ? 6.347 12.328 -12.545 1.00 38.66 106 GLY A N 1
ATOM 848 C CA . GLY A 1 106 ? 6.785 13.084 -11.360 1.00 38.66 106 GLY A CA 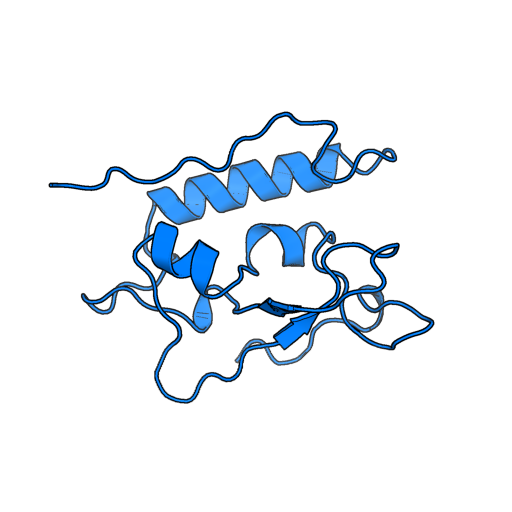1
ATOM 849 C C . GLY A 1 106 ? 5.708 13.225 -10.269 1.00 38.66 106 GLY A C 1
ATOM 850 O O . GLY A 1 106 ? 5.504 14.303 -9.712 1.00 38.66 106 GLY A O 1
ATOM 851 N N . TRP A 1 107 ? 4.979 12.150 -9.976 1.00 43.81 107 TRP A N 1
ATOM 852 C CA . TRP A 1 107 ? 3.914 12.067 -9.000 1.00 43.81 107 TRP A CA 1
ATOM 853 C C . TRP A 1 107 ? 4.527 11.997 -7.614 1.00 43.81 107 TRP A C 1
ATOM 855 O O . TRP A 1 107 ? 4.824 10.940 -7.058 1.00 43.81 107 TRP A O 1
ATOM 865 N N . LYS A 1 108 ? 4.692 13.178 -7.028 1.00 45.72 108 LYS A N 1
ATOM 866 C CA . LYS A 1 108 ? 4.898 13.318 -5.595 1.00 45.72 108 LYS A CA 1
ATOM 867 C C . LYS A 1 108 ? 3.599 12.885 -4.911 1.00 45.72 108 LYS A C 1
ATOM 869 O O . LYS A 1 108 ? 2.582 13.563 -5.045 1.00 45.72 108 LYS A O 1
ATOM 874 N N . GLU A 1 109 ? 3.622 11.733 -4.236 1.00 52.41 109 GLU A N 1
ATOM 875 C CA . GLU A 1 109 ? 2.477 11.215 -3.474 1.00 52.41 109 GLU A CA 1
ATOM 876 C C . GLU A 1 109 ? 1.944 12.356 -2.574 1.00 52.41 109 GLU A C 1
ATOM 878 O O . GLU A 1 109 ? 2.737 12.961 -1.840 1.00 52.41 109 GLU A O 1
ATOM 883 N N . PRO A 1 110 ? 0.658 12.747 -2.678 1.00 48.00 110 PRO A N 1
ATOM 884 C CA . PRO A 1 110 ? 0.149 13.894 -1.941 1.00 48.00 110 PRO A CA 1
ATOM 885 C C . PRO A 1 110 ? 0.217 13.590 -0.447 1.00 48.00 110 PRO A C 1
ATOM 887 O O . PRO A 1 110 ? -0.494 12.722 0.055 1.00 48.00 110 PRO A O 1
ATOM 890 N N . ARG A 1 111 ? 1.084 14.308 0.271 1.00 47.06 111 ARG A N 1
ATOM 891 C CA . ARG A 1 111 ? 1.175 14.206 1.729 1.00 47.06 111 ARG A CA 1
ATOM 892 C C . ARG A 1 111 ? -0.092 14.821 2.317 1.00 47.06 111 ARG A C 1
ATOM 894 O O . ARG A 1 111 ? -0.373 15.983 2.015 1.00 47.06 111 ARG A O 1
ATOM 901 N N . PRO A 1 112 ? -0.900 14.091 3.097 1.00 47.72 112 PRO A N 1
ATOM 902 C CA . PRO A 1 112 ? -2.024 14.715 3.770 1.00 47.72 112 PRO A CA 1
ATOM 903 C C . PRO A 1 112 ? -1.524 15.738 4.785 1.00 47.72 112 PRO A C 1
ATOM 905 O O . PRO A 1 112 ? -0.445 15.606 5.365 1.00 47.72 112 PRO A O 1
ATOM 908 N N . TYR A 1 113 ? -2.324 16.791 4.933 1.00 43.88 113 TYR A N 1
ATOM 909 C CA . TYR A 1 113 ? -2.068 17.897 5.838 1.00 43.88 113 TYR A CA 1
ATOM 910 C C . TYR A 1 113 ? -1.797 17.385 7.253 1.00 43.88 113 TYR A C 1
ATOM 912 O O . TYR A 1 113 ? -2.599 16.658 7.836 1.00 43.88 113 TYR A O 1
ATOM 920 N N . ARG A 1 114 ? -0.657 17.804 7.801 1.00 40.78 114 ARG A N 1
ATOM 921 C CA . ARG A 1 114 ? -0.352 17.708 9.224 1.00 40.78 114 ARG A CA 1
ATOM 922 C C . ARG A 1 114 ? -1.152 18.831 9.888 1.00 40.78 114 ARG A C 1
ATOM 924 O O . ARG A 1 114 ? -0.762 19.988 9.763 1.00 40.78 114 ARG A O 1
ATOM 931 N N . ALA A 1 115 ? -2.295 18.517 10.494 1.00 41.91 115 ALA A N 1
ATOM 932 C CA . ALA A 1 115 ? -2.934 19.454 11.413 1.00 41.91 115 ALA A CA 1
ATOM 933 C C . ALA A 1 115 ? -2.014 19.553 12.638 1.00 41.91 115 ALA A C 1
ATOM 935 O O . ALA A 1 115 ? -1.836 18.566 13.356 1.00 41.91 115 ALA A O 1
ATOM 936 N N . GLY A 1 116 ? -1.305 20.676 12.743 1.00 43.03 116 GLY A N 1
ATOM 937 C CA . GLY A 1 116 ? -0.553 21.074 13.931 1.00 43.03 116 GLY A CA 1
ATOM 938 C C . GLY A 1 116 ? -1.413 21.912 14.858 1.00 43.03 116 GLY A C 1
ATOM 939 O O . GLY A 1 116 ? -2.476 22.383 14.394 1.00 43.03 116 GLY A O 1
#

Secondary structure (DSSP, 8-state):
------GGGB-TTT--BBTTSHHHHHH-EEHHHHHHTTEEEPTT---EEEBSSTT-S--EEEE-GGGEEETTS--GGG-HHHHHHHHHHHHHHHHTTTT-TTTSS-----PPP---

pLDDT: mean 74.55, std 16.7, range [36.69, 92.69]

Nearest PDB structures (foldseek):
  8ebt-assembly1_H  TM=7.408E-01  e=1.250E+00  Homo sapiens
  2qsh-assembly1_A  TM=7.640E-01  e=2.123E+00  Saccharomyces cerevisiae

Radius of gyration: 14.33 Å; Cα contacts (8 Å, |Δi|>4): 152; chains: 1; bounding box: 32×37×37 Å

Sequence (116 aa):
MFTDIPHDYCNEETGLPVKNHPELGARFKTRKQWREWGYEPKPGEQGHRMHPSSLAYRSYVYFHESEVCSYAGTEPADDVRYQTHVSKKTVALEECTGHGGLAAIGWKEPRPYRAG